Protein AF-A0AAD2GGZ7-F1 (afdb_monomer_lite)

Organism: Escherichia coli (NCBI:txid562)

Foldseek 3Di:
DQLVVQLVLLVVVQVVAPARADSCLLCVQQVDGNVLLVPFDRDHLVVLLPDQKDALSSVCSQQSHHSVVSVVCCVVCVVQWDFAAPDPPRPDTGIIGRNLLVLLQCLPPPPDGDPSSVVVSVVCVVDPVSVVVSPVSNVVVVVVVVVVVPPDDDDPPPPPDD

Structure (mmCIF, N/CA/C/O backbone):
data_AF-A0AAD2GGZ7-F1
#
_entry.id   AF-A0AAD2GGZ7-F1
#
loop_
_atom_site.group_PDB
_atom_site.id
_atom_site.type_symbol
_atom_site.label_atom_id
_atom_site.label_alt_id
_atom_site.label_comp_id
_atom_site.label_asym_id
_atom_site.label_entity_id
_atom_site.label_seq_id
_atom_site.pdbx_PDB_ins_code
_atom_site.Cartn_x
_atom_site.Cartn_y
_atom_site.Cartn_z
_atom_site.occupancy
_atom_site.B_iso_or_equiv
_atom_site.auth_seq_id
_atom_site.auth_comp_id
_atom_site.auth_asym_id
_atom_site.auth_atom_id
_atom_site.pdbx_PDB_model_num
ATOM 1 N N . MET A 1 1 ? -1.780 -17.033 -22.401 1.00 54.44 1 MET A N 1
ATOM 2 C CA . MET A 1 1 ? -0.327 -16.958 -22.678 1.00 54.44 1 MET A CA 1
ATOM 3 C C . MET A 1 1 ? 0.417 -16.036 -21.700 1.00 54.44 1 MET A C 1
ATOM 5 O O . MET A 1 1 ? 1.208 -16.548 -20.927 1.00 54.44 1 MET A O 1
ATOM 9 N N . ALA A 1 2 ? 0.183 -14.711 -21.665 1.00 62.16 2 ALA A N 1
ATOM 10 C CA . ALA A 1 2 ? 0.941 -13.795 -20.782 1.00 62.16 2 ALA A CA 1
ATOM 11 C C . ALA A 1 2 ? 0.714 -14.033 -19.274 1.00 62.16 2 ALA A C 1
ATOM 13 O O . ALA A 1 2 ? 1.673 -14.237 -18.545 1.00 62.16 2 ALA A O 1
ATOM 14 N N . LYS A 1 3 ? -0.550 -14.140 -18.835 1.00 62.25 3 LYS A N 1
ATOM 15 C CA . LYS A 1 3 ? -0.896 -14.360 -17.416 1.00 62.25 3 LYS A CA 1
ATOM 16 C C . LYS A 1 3 ? -0.279 -15.622 -16.801 1.00 62.25 3 LYS A C 1
ATOM 18 O O . LYS A 1 3 ? 0.057 -15.608 -15.626 1.00 62.25 3 LYS A O 1
ATOM 23 N N . GLN A 1 4 ? -0.163 -16.697 -17.583 1.00 66.69 4 GLN A N 1
ATOM 24 C CA . GLN A 1 4 ? 0.392 -17.971 -17.115 1.00 66.69 4 GLN A CA 1
ATOM 25 C C . GLN A 1 4 ? 1.907 -17.869 -16.913 1.00 66.69 4 GLN A C 1
ATOM 27 O O . GLN A 1 4 ? 2.401 -18.234 -15.855 1.00 66.69 4 GLN A O 1
ATOM 32 N N . ARG A 1 5 ? 2.614 -17.249 -17.868 1.00 61.00 5 ARG A N 1
ATOM 33 C CA . ARG A 1 5 ? 4.049 -16.955 -17.744 1.00 61.00 5 ARG A CA 1
ATOM 34 C C . ARG A 1 5 ? 4.351 -15.996 -16.594 1.00 61.00 5 ARG A C 1
ATOM 36 O O . ARG A 1 5 ? 5.311 -16.215 -15.872 1.00 61.00 5 ARG A O 1
ATOM 43 N N . ASP A 1 6 ? 3.532 -14.962 -16.398 1.00 60.34 6 ASP A N 1
ATOM 44 C CA . ASP A 1 6 ? 3.696 -14.031 -15.274 1.00 60.34 6 ASP A CA 1
ATOM 45 C C . ASP A 1 6 ? 3.505 -14.738 -13.924 1.00 60.34 6 ASP A C 1
ATOM 47 O O . ASP A 1 6 ? 4.247 -14.470 -12.982 1.00 60.34 6 ASP A O 1
ATOM 51 N N . PHE A 1 7 ? 2.532 -15.653 -13.832 1.00 64.69 7 PHE A N 1
ATOM 52 C CA . PHE A 1 7 ? 2.303 -16.459 -12.633 1.00 64.69 7 PHE A CA 1
ATOM 53 C C . PHE A 1 7 ? 3.497 -17.372 -12.353 1.00 64.69 7 PHE A C 1
ATOM 55 O O . PHE A 1 7 ? 4.066 -17.295 -11.272 1.00 64.69 7 PHE A O 1
ATOM 62 N N . GLU A 1 8 ? 3.940 -18.143 -13.347 1.00 62.72 8 GLU A N 1
ATOM 63 C CA . GLU A 1 8 ? 5.120 -19.007 -13.241 1.00 62.72 8 GLU A CA 1
ATOM 64 C C . GLU A 1 8 ? 6.380 -18.217 -12.867 1.00 62.72 8 GLU A C 1
ATOM 66 O O . GLU A 1 8 ? 7.146 -18.669 -12.020 1.00 62.72 8 GLU A O 1
ATOM 71 N N . GLN A 1 9 ? 6.578 -17.019 -13.429 1.00 62.34 9 GLN A N 1
ATOM 72 C CA . GLN A 1 9 ? 7.703 -16.140 -13.097 1.00 62.34 9 GLN A CA 1
ATOM 73 C C . GLN A 1 9 ? 7.623 -15.587 -11.677 1.00 62.34 9 GLN A C 1
ATOM 75 O O . GLN A 1 9 ? 8.635 -15.519 -10.993 1.00 62.34 9 GLN A O 1
ATOM 80 N N . ILE A 1 10 ? 6.445 -15.189 -11.198 1.00 61.00 10 ILE A N 1
ATOM 81 C CA . ILE A 1 10 ? 6.295 -14.730 -9.811 1.00 61.00 10 ILE A CA 1
ATOM 82 C C . ILE A 1 10 ? 6.526 -15.885 -8.849 1.00 61.00 10 ILE A C 1
ATOM 84 O O . ILE A 1 10 ? 7.251 -15.710 -7.875 1.00 61.00 10 ILE A O 1
ATOM 88 N N . THR A 1 11 ? 5.976 -17.063 -9.141 1.00 61.00 11 THR A N 1
ATOM 89 C CA . THR A 1 11 ? 6.199 -18.267 -8.339 1.00 61.00 11 THR A CA 1
ATOM 90 C C . THR A 1 11 ? 7.674 -18.670 -8.339 1.00 61.00 11 THR A C 1
ATOM 92 O O . THR A 1 11 ? 8.222 -18.972 -7.288 1.00 61.00 11 THR A O 1
ATOM 95 N N . THR A 1 12 ? 8.372 -18.581 -9.474 1.00 59.12 12 THR A N 1
ATOM 96 C CA . THR A 1 12 ? 9.818 -18.856 -9.520 1.00 59.12 12 THR A CA 1
ATOM 97 C C . THR A 1 12 ? 10.657 -17.779 -8.835 1.00 59.12 12 THR A C 1
ATOM 99 O O . THR A 1 12 ? 11.570 -18.115 -8.086 1.00 59.12 12 THR A O 1
ATOM 102 N N . HIS A 1 13 ? 10.330 -16.494 -8.998 1.00 59.59 13 HIS A N 1
ATOM 103 C CA . HIS A 1 13 ? 11.004 -15.404 -8.287 1.00 59.59 13 HIS A CA 1
ATOM 104 C C . HIS A 1 13 ? 10.731 -15.417 -6.774 1.00 59.59 13 HIS A C 1
ATOM 106 O O . HIS A 1 13 ? 11.542 -14.879 -6.023 1.00 59.59 13 HIS A O 1
ATOM 112 N N . GLN A 1 14 ? 9.648 -16.048 -6.300 1.00 61.00 14 GLN A N 1
ATOM 113 C CA . GLN A 1 14 ? 9.435 -16.290 -4.867 1.00 61.00 14 GLN A CA 1
ATOM 114 C C . GLN A 1 14 ? 10.513 -17.205 -4.274 1.00 61.00 14 GLN A C 1
ATOM 116 O O . GLN A 1 14 ? 10.878 -17.008 -3.121 1.00 61.00 14 GLN A O 1
ATOM 121 N N . HIS A 1 15 ? 11.058 -18.160 -5.035 1.00 62.81 15 HIS A N 1
ATOM 122 C CA . HIS A 1 15 ? 12.050 -19.112 -4.518 1.00 62.81 15 HIS A CA 1
ATOM 123 C C . HIS A 1 15 ? 13.421 -18.484 -4.223 1.00 62.81 15 HIS A C 1
ATOM 125 O O . HIS A 1 15 ? 14.208 -19.068 -3.485 1.00 62.81 15 HIS A O 1
ATOM 131 N N . CYS A 1 16 ? 13.708 -17.296 -4.764 1.00 76.00 16 CYS A N 1
ATOM 132 C CA . CYS A 1 16 ? 14.949 -16.560 -4.500 1.00 76.00 16 CYS A CA 1
ATOM 133 C C . CYS A 1 16 ? 14.794 -15.473 -3.425 1.00 76.00 16 CYS A C 1
ATOM 135 O O . CYS A 1 16 ? 15.750 -14.746 -3.164 1.00 76.00 16 CYS A O 1
ATOM 137 N N . ARG A 1 17 ? 13.598 -15.324 -2.845 1.00 85.44 17 ARG A N 1
ATOM 138 C CA . ARG A 1 17 ? 13.284 -14.301 -1.846 1.00 85.44 17 ARG A CA 1
ATOM 139 C C . ARG A 1 17 ? 13.311 -14.890 -0.445 1.00 85.44 17 ARG A C 1
ATOM 141 O O . ARG A 1 17 ? 12.730 -15.947 -0.213 1.00 85.44 17 ARG A O 1
ATOM 148 N N . LEU A 1 18 ? 13.915 -14.169 0.495 1.00 87.12 18 LEU A N 1
ATOM 149 C CA . LEU A 1 18 ? 13.833 -14.498 1.916 1.00 87.12 18 LEU A CA 1
ATOM 150 C C . LEU A 1 18 ? 12.402 -14.306 2.436 1.00 87.12 18 LEU A C 1
ATOM 152 O O . LEU A 1 18 ? 11.934 -15.082 3.266 1.00 87.12 18 LEU A O 1
ATOM 156 N N . TYR A 1 19 ? 11.689 -13.306 1.906 1.00 88.06 19 TYR A N 1
ATOM 157 C CA . TYR A 1 19 ? 10.299 -13.018 2.239 1.00 88.06 19 TYR A CA 1
ATOM 158 C C . TYR A 1 19 ? 9.434 -13.141 0.977 1.00 88.06 19 TYR A C 1
ATOM 160 O O . TYR A 1 19 ? 9.256 -12.164 0.232 1.00 88.06 19 TYR A O 1
ATOM 168 N N . PRO A 1 20 ? 8.905 -14.347 0.693 1.00 87.81 20 PRO A N 1
ATOM 169 C CA . PRO A 1 20 ? 8.112 -14.579 -0.504 1.00 87.81 20 PRO A CA 1
ATOM 170 C C . PRO A 1 20 ? 6.831 -13.738 -0.477 1.00 87.81 20 PRO A C 1
ATOM 172 O O . PRO A 1 20 ? 6.139 -13.630 0.536 1.00 87.81 20 PRO A O 1
ATOM 175 N N . LEU A 1 21 ? 6.506 -13.136 -1.621 1.00 89.31 21 LEU A N 1
ATOM 176 C CA . LEU A 1 21 ? 5.261 -12.389 -1.791 1.00 89.31 21 LEU A CA 1
ATOM 177 C C . LEU A 1 21 ? 4.076 -13.338 -1.917 1.00 89.31 21 LEU A C 1
ATOM 179 O O . LEU A 1 21 ? 4.187 -14.396 -2.526 1.00 89.31 21 LEU A O 1
ATOM 183 N N . ASP A 1 22 ? 2.903 -12.909 -1.470 1.00 89.19 22 ASP A N 1
ATOM 184 C CA . ASP A 1 22 ? 1.652 -13.590 -1.775 1.00 89.19 22 ASP A CA 1
ATOM 185 C C . ASP A 1 22 ? 1.328 -13.415 -3.272 1.00 89.19 22 ASP A C 1
ATOM 187 O O . ASP A 1 22 ? 1.033 -12.310 -3.754 1.00 89.19 22 ASP A O 1
ATOM 191 N N . GLY A 1 23 ? 1.408 -14.517 -4.021 1.00 85.69 23 GLY A N 1
ATOM 192 C CA . GLY A 1 23 ? 1.172 -14.534 -5.464 1.00 85.69 23 GLY A CA 1
ATOM 193 C C . GLY A 1 23 ? -0.274 -14.197 -5.837 1.00 85.69 23 GLY A C 1
ATOM 194 O O . GLY A 1 23 ? -0.502 -13.507 -6.834 1.00 85.69 23 GLY A O 1
ATOM 195 N N . TYR A 1 24 ? -1.252 -14.598 -5.015 1.00 89.00 24 TYR A N 1
ATOM 196 C CA . TYR A 1 24 ? -2.659 -14.266 -5.238 1.00 89.00 24 TYR A CA 1
ATOM 197 C C . TYR A 1 24 ? -2.880 -12.760 -5.105 1.00 89.00 24 TYR A C 1
ATOM 199 O O . TYR A 1 24 ? -3.508 -12.140 -5.966 1.00 89.00 24 TYR A O 1
ATOM 207 N N . ILE A 1 25 ? -2.319 -12.143 -4.067 1.00 91.19 25 ILE A N 1
ATOM 208 C CA . ILE A 1 25 ? -2.443 -10.698 -3.863 1.00 91.19 25 ILE A CA 1
ATOM 209 C C . ILE A 1 25 ? -1.765 -9.948 -5.002 1.00 91.19 25 ILE A C 1
ATOM 211 O O . ILE A 1 25 ? -2.389 -9.108 -5.645 1.00 91.19 25 ILE A O 1
ATOM 215 N N . THR A 1 26 ? -0.522 -10.295 -5.312 1.00 90.56 26 THR A N 1
ATOM 216 C CA . THR A 1 26 ? 0.271 -9.614 -6.339 1.00 90.56 26 THR A CA 1
ATOM 217 C C . THR A 1 26 ? -0.400 -9.664 -7.721 1.00 90.56 26 THR A C 1
ATOM 219 O O . THR A 1 26 ? -0.554 -8.633 -8.386 1.00 90.56 26 THR A O 1
ATOM 222 N N . MET A 1 27 ? -0.883 -10.839 -8.134 1.00 88.62 27 MET A N 1
ATOM 223 C CA . MET A 1 27 ? -1.461 -11.041 -9.466 1.00 88.62 27 MET A CA 1
ATOM 224 C C . MET A 1 27 ? -2.946 -10.710 -9.544 1.00 88.62 27 MET A C 1
ATOM 226 O O . MET A 1 27 ? -3.388 -9.988 -10.441 1.00 88.62 27 MET A O 1
ATOM 230 N N . ASN A 1 28 ? -3.748 -11.239 -8.623 1.00 89.44 28 ASN A N 1
ATOM 231 C CA . ASN A 1 28 ? -5.200 -11.190 -8.753 1.00 89.44 28 ASN A CA 1
ATOM 232 C C . ASN A 1 28 ? -5.796 -9.928 -8.144 1.00 89.44 28 ASN A C 1
ATOM 234 O O . ASN A 1 28 ? -6.740 -9.387 -8.728 1.00 89.44 28 ASN A O 1
ATOM 238 N N . VAL A 1 29 ? -5.235 -9.434 -7.041 1.00 94.00 29 VAL A N 1
ATOM 239 C CA . VAL A 1 29 ? -5.714 -8.213 -6.380 1.00 94.00 29 VAL A CA 1
ATOM 240 C C . VAL A 1 29 ? -5.006 -6.989 -6.949 1.00 94.00 29 VAL A C 1
ATOM 242 O O . VAL A 1 29 ? -5.647 -6.074 -7.465 1.00 94.00 29 VAL A O 1
ATOM 245 N N . CYS A 1 30 ? -3.678 -6.995 -6.933 1.00 95.75 30 CYS A N 1
ATOM 246 C CA . CYS A 1 30 ? -2.876 -5.854 -7.338 1.00 95.75 30 CYS A CA 1
ATOM 247 C C . CYS A 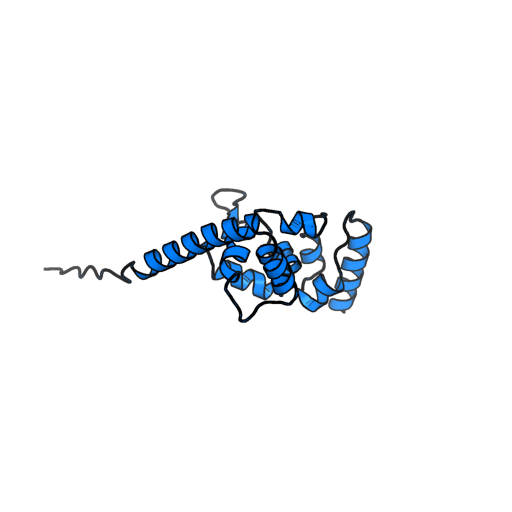1 30 ? -2.724 -5.720 -8.860 1.00 95.75 30 CYS A C 1
ATOM 249 O O . CYS A 1 30 ? -2.395 -4.632 -9.337 1.00 95.75 30 CYS A O 1
ATOM 251 N N . LYS A 1 31 ? -3.028 -6.773 -9.633 1.00 95.56 31 LYS A N 1
ATOM 252 C CA . LYS A 1 31 ? -2.922 -6.794 -11.105 1.00 95.56 31 LYS A CA 1
ATOM 253 C C . LYS A 1 31 ? -1.526 -6.393 -11.602 1.00 95.56 31 LYS A C 1
ATOM 255 O O . LYS A 1 31 ? -1.411 -5.658 -12.583 1.00 95.56 31 LYS A O 1
ATOM 260 N N . MET A 1 32 ? -0.484 -6.825 -10.896 1.00 93.88 32 MET A N 1
ATOM 261 C CA . MET A 1 32 ? 0.903 -6.583 -11.290 1.00 93.88 32 MET A CA 1
ATOM 262 C C . MET A 1 32 ? 1.387 -7.635 -12.285 1.00 93.88 32 MET A C 1
ATOM 264 O O . MET A 1 32 ? 0.918 -8.763 -12.275 1.00 93.88 32 MET A O 1
ATOM 268 N N . SER A 1 33 ? 2.343 -7.256 -13.126 1.00 91.12 33 SER A N 1
ATOM 269 C CA . SER A 1 33 ? 3.199 -8.188 -13.875 1.00 91.12 33 SER A CA 1
ATOM 270 C C . SER A 1 33 ? 4.319 -8.737 -12.986 1.00 91.12 33 SER A C 1
ATOM 272 O O . SER A 1 33 ? 4.627 -8.155 -11.940 1.00 91.12 33 SER A O 1
ATOM 274 N N . SER A 1 34 ? 4.992 -9.799 -13.434 1.00 86.38 34 SER A N 1
ATOM 275 C CA . SER A 1 34 ? 6.161 -10.364 -12.746 1.00 86.38 34 SER A CA 1
ATOM 276 C C . SER A 1 34 ? 7.268 -9.331 -12.523 1.00 86.38 34 SER A C 1
ATOM 278 O O . SER A 1 34 ? 7.802 -9.208 -11.423 1.00 86.38 34 SER A O 1
ATOM 280 N N . THR A 1 35 ? 7.547 -8.500 -13.528 1.00 88.50 35 THR A N 1
ATOM 281 C CA . THR A 1 35 ? 8.551 -7.433 -13.435 1.00 88.50 35 THR A CA 1
ATOM 282 C C . THR A 1 35 ? 8.186 -6.377 -12.392 1.00 88.50 35 THR A C 1
ATOM 284 O O . THR A 1 35 ? 9.065 -5.846 -11.721 1.00 88.50 35 THR A O 1
ATOM 287 N N . GLN A 1 36 ? 6.898 -6.054 -12.241 1.00 92.75 36 GLN A N 1
ATOM 288 C CA . GLN A 1 36 ? 6.437 -5.123 -11.206 1.00 92.75 36 GLN A CA 1
ATOM 289 C C . GLN A 1 36 ? 6.534 -5.757 -9.818 1.00 92.75 36 GLN A C 1
ATOM 291 O O . GLN A 1 36 ? 7.067 -5.135 -8.904 1.00 92.75 36 GLN A O 1
ATOM 296 N N . ALA A 1 37 ? 6.103 -7.010 -9.674 1.00 91.19 37 ALA A N 1
ATOM 297 C CA . ALA A 1 37 ? 6.246 -7.765 -8.432 1.00 91.19 37 ALA A CA 1
ATOM 298 C C . ALA A 1 37 ? 7.710 -7.834 -7.962 1.00 91.19 37 ALA A C 1
ATOM 300 O O . ALA A 1 37 ? 8.002 -7.621 -6.786 1.00 91.19 37 ALA A O 1
ATOM 301 N N . GLY A 1 38 ? 8.642 -8.043 -8.898 1.00 89.50 38 GLY A N 1
ATOM 302 C CA . GLY A 1 38 ? 10.081 -8.092 -8.634 1.00 89.50 38 GLY A CA 1
ATOM 303 C C . GLY A 1 38 ? 10.689 -6.785 -8.109 1.00 89.50 38 GLY A C 1
ATOM 304 O O . GLY A 1 38 ? 11.811 -6.801 -7.617 1.00 89.50 38 GLY A O 1
ATOM 305 N N . ARG A 1 39 ? 9.969 -5.656 -8.173 1.00 91.75 39 ARG A N 1
ATOM 306 C CA . ARG A 1 39 ? 10.418 -4.365 -7.615 1.00 91.75 39 ARG A CA 1
ATOM 307 C C . ARG A 1 39 ? 10.047 -4.163 -6.149 1.00 91.75 39 ARG A C 1
ATOM 309 O O . ARG A 1 39 ? 10.507 -3.197 -5.549 1.00 91.75 39 ARG A O 1
ATOM 316 N N . ILE A 1 40 ? 9.199 -5.021 -5.584 1.00 93.44 40 ILE A N 1
ATOM 317 C CA . ILE A 1 40 ? 8.860 -4.973 -4.159 1.00 93.44 40 ILE A CA 1
ATOM 318 C C . ILE A 1 40 ? 10.069 -5.479 -3.376 1.00 93.44 40 ILE A C 1
ATOM 320 O O . ILE A 1 40 ? 10.501 -6.611 -3.611 1.00 93.44 40 ILE A O 1
ATOM 324 N N . ARG A 1 41 ? 10.588 -4.670 -2.441 1.00 93.88 41 ARG A N 1
ATOM 325 C CA . ARG A 1 41 ? 11.727 -5.041 -1.585 1.00 93.88 41 ARG A CA 1
ATOM 326 C C . ARG A 1 41 ? 11.523 -6.390 -0.902 1.00 93.88 41 ARG A C 1
ATOM 328 O O . ARG A 1 41 ? 10.405 -6.732 -0.517 1.00 93.88 41 ARG A O 1
ATOM 335 N N . ASP A 1 42 ? 12.609 -7.142 -0.752 1.00 93.06 42 ASP A N 1
ATOM 336 C CA . ASP A 1 42 ? 12.606 -8.455 -0.108 1.00 93.06 42 ASP A CA 1
ATOM 337 C C . ASP A 1 42 ? 12.638 -8.345 1.420 1.00 93.06 42 ASP A C 1
ATOM 339 O O . ASP A 1 42 ? 13.677 -8.480 2.058 1.00 93.06 42 ASP A O 1
ATOM 343 N N . MET A 1 43 ? 11.483 -8.013 1.995 1.00 94.19 43 MET A N 1
ATOM 344 C CA . MET A 1 43 ? 11.264 -7.857 3.434 1.00 94.19 43 MET A CA 1
ATOM 345 C C . MET A 1 43 ? 9.871 -8.347 3.825 1.00 94.19 43 MET A C 1
ATOM 347 O O . MET A 1 43 ? 8.998 -8.516 2.965 1.00 94.19 43 MET A O 1
ATOM 351 N N . SER A 1 44 ? 9.653 -8.569 5.122 1.00 92.38 44 SER A N 1
ATOM 352 C CA . SER A 1 44 ? 8.350 -9.001 5.619 1.00 92.38 44 SER A CA 1
ATOM 353 C C . SER A 1 44 ? 7.273 -7.939 5.355 1.00 92.38 44 SER A C 1
ATOM 355 O O . SER A 1 44 ? 7.558 -6.744 5.240 1.00 92.38 44 SER A O 1
ATOM 357 N N . LEU A 1 45 ? 6.003 -8.358 5.278 1.00 90.44 45 LEU A N 1
ATOM 358 C CA . LEU A 1 45 ? 4.888 -7.416 5.103 1.00 90.44 45 LEU A CA 1
ATOM 359 C C . LEU A 1 45 ? 4.817 -6.401 6.255 1.00 90.44 45 LEU A C 1
ATOM 361 O O . LEU A 1 45 ? 4.527 -5.232 6.009 1.00 90.44 45 LEU A O 1
ATOM 365 N N . SER A 1 46 ? 5.117 -6.843 7.479 1.00 90.19 46 SER A N 1
ATOM 366 C CA . SER A 1 46 ? 5.175 -5.980 8.660 1.00 90.19 46 SER A CA 1
ATOM 367 C C . SER A 1 46 ? 6.251 -4.906 8.499 1.00 90.19 46 SER A C 1
ATOM 369 O O . SER A 1 46 ? 5.964 -3.722 8.654 1.00 90.19 46 SER A O 1
ATOM 371 N N . ASP A 1 47 ? 7.468 -5.286 8.102 1.00 92.94 47 ASP A N 1
ATOM 372 C CA . ASP A 1 47 ? 8.565 -4.327 7.918 1.00 92.94 47 ASP A CA 1
ATOM 373 C C . ASP A 1 47 ? 8.270 -3.338 6.794 1.00 92.94 47 ASP A C 1
ATOM 375 O O . ASP A 1 47 ? 8.572 -2.148 6.911 1.00 92.94 47 ASP A O 1
ATOM 379 N N . LEU A 1 48 ? 7.632 -3.820 5.723 1.00 92.25 48 LEU A N 1
ATOM 380 C CA . LEU A 1 48 ? 7.219 -2.997 4.597 1.00 92.25 48 LEU A CA 1
ATOM 381 C C . LEU A 1 48 ? 6.157 -1.962 5.010 1.00 92.25 48 LEU A C 1
ATOM 383 O O . LEU A 1 48 ? 6.200 -0.822 4.550 1.00 92.25 48 LEU A O 1
ATOM 387 N N . GLN A 1 49 ? 5.233 -2.329 5.905 1.00 91.25 49 GLN A N 1
ATOM 388 C CA . GLN A 1 49 ? 4.221 -1.422 6.461 1.00 91.25 49 GLN A CA 1
ATOM 389 C C . GLN A 1 49 ? 4.809 -0.326 7.360 1.00 91.25 49 GLN A C 1
ATOM 391 O O . GLN A 1 49 ? 4.189 0.730 7.494 1.00 91.25 49 GLN A O 1
ATOM 396 N N . GLN A 1 50 ? 5.987 -0.550 7.949 1.00 90.94 50 GLN A N 1
ATOM 397 C CA . GLN A 1 50 ? 6.673 0.442 8.783 1.00 90.94 50 GLN A CA 1
ATOM 398 C C . GLN A 1 50 ? 7.539 1.426 7.985 1.00 90.94 50 GLN A C 1
ATOM 400 O O . GLN A 1 50 ? 7.986 2.434 8.530 1.00 90.94 50 GLN A O 1
ATOM 405 N N . GLN A 1 51 ? 7.772 1.175 6.694 1.00 93.62 51 GLN A N 1
ATOM 406 C CA . GLN A 1 51 ? 8.587 2.062 5.863 1.00 93.62 51 GLN A CA 1
ATOM 407 C C . GLN A 1 51 ? 7.937 3.443 5.717 1.00 93.62 51 GLN A C 1
ATOM 409 O O . GLN A 1 51 ? 6.727 3.562 5.523 1.00 93.62 51 GLN A O 1
ATOM 414 N N . GLU A 1 52 ? 8.743 4.509 5.770 1.00 91.81 52 GLU A N 1
ATOM 415 C CA . GLU A 1 52 ? 8.233 5.865 5.523 1.00 91.81 52 GLU A CA 1
ATOM 416 C C . GLU A 1 52 ? 7.865 6.069 4.051 1.00 91.81 52 GLU A C 1
ATOM 418 O O . GLU A 1 52 ? 6.797 6.593 3.713 1.00 91.81 52 GLU A O 1
ATOM 423 N N . PHE A 1 53 ? 8.749 5.603 3.170 1.00 94.06 53 PHE A N 1
ATOM 424 C CA . PHE A 1 53 ? 8.621 5.744 1.730 1.00 94.06 53 PHE A CA 1
ATOM 425 C C . PHE A 1 53 ? 8.509 4.380 1.072 1.00 94.06 53 PHE A C 1
ATOM 427 O O . PHE A 1 53 ? 9.349 3.496 1.268 1.00 94.06 53 PHE A O 1
ATOM 434 N N . VAL A 1 54 ? 7.461 4.231 0.270 1.00 95.38 54 VAL A N 1
ATOM 435 C CA . VAL A 1 54 ? 7.180 3.000 -0.468 1.00 95.38 54 VAL A CA 1
ATOM 436 C C . VAL A 1 54 ? 6.981 3.288 -1.947 1.00 95.38 54 VAL A C 1
ATOM 438 O O . VAL A 1 54 ? 6.441 4.331 -2.327 1.00 95.38 54 VAL A O 1
ATOM 441 N N . SER A 1 55 ? 7.439 2.371 -2.796 1.00 95.19 55 SER A N 1
ATOM 442 C CA . SER A 1 55 ? 7.214 2.448 -4.241 1.00 95.19 55 SER A CA 1
ATOM 443 C C . SER A 1 55 ? 5.722 2.254 -4.583 1.00 95.19 55 SER A C 1
ATOM 445 O O . SER A 1 55 ? 4.948 1.781 -3.745 1.00 95.19 55 SER A O 1
ATOM 447 N N . PRO A 1 56 ? 5.268 2.595 -5.805 1.00 95.19 56 PRO A N 1
ATOM 448 C CA . PRO A 1 56 ? 3.891 2.332 -6.223 1.00 95.19 56 PRO A CA 1
ATOM 449 C C . PRO A 1 56 ? 3.539 0.840 -6.152 1.00 95.19 56 PRO A C 1
ATOM 451 O O . PRO A 1 56 ? 2.405 0.480 -5.832 1.00 95.19 56 PRO A O 1
ATOM 454 N N . GLU A 1 57 ? 4.511 -0.021 -6.459 1.00 95.88 57 GLU A N 1
ATOM 455 C CA . GLU A 1 57 ? 4.388 -1.467 -6.370 1.00 95.88 57 GLU A CA 1
ATOM 456 C C . GLU A 1 57 ? 4.185 -1.915 -4.913 1.00 95.88 57 GLU A C 1
ATOM 458 O O . GLU A 1 57 ? 3.204 -2.583 -4.592 1.00 95.88 57 GLU A O 1
ATOM 463 N N . GLU A 1 58 ? 5.046 -1.463 -4.004 1.00 96.44 58 GLU A N 1
ATOM 464 C CA . GLU A 1 58 ? 4.942 -1.766 -2.571 1.00 96.44 58 GLU A CA 1
ATOM 465 C C . GLU A 1 58 ? 3.627 -1.260 -1.980 1.00 96.44 58 GLU A C 1
ATOM 467 O O . GLU A 1 58 ? 2.917 -1.993 -1.295 1.00 96.44 58 GLU A O 1
ATOM 472 N N . PHE A 1 59 ? 3.246 -0.028 -2.306 1.00 96.50 59 PHE A N 1
ATOM 473 C CA . PHE A 1 59 ? 2.011 0.572 -1.827 1.00 96.50 59 PHE A CA 1
ATOM 474 C C . PHE A 1 59 ? 0.770 -0.209 -2.252 1.00 96.50 59 PHE A C 1
ATOM 476 O O . PHE A 1 59 ? -0.119 -0.455 -1.436 1.00 96.50 59 PHE A O 1
ATOM 483 N N . ALA A 1 60 ? 0.695 -0.616 -3.520 1.00 96.81 60 ALA A N 1
ATOM 484 C CA . ALA A 1 60 ? -0.408 -1.432 -4.013 1.00 96.81 60 ALA A CA 1
ATOM 485 C C . ALA A 1 60 ? -0.491 -2.771 -3.265 1.00 96.81 60 ALA A C 1
ATOM 487 O O . ALA A 1 60 ? -1.586 -3.179 -2.879 1.00 96.81 60 ALA A O 1
ATOM 488 N N . TYR A 1 61 ? 0.652 -3.412 -3.003 1.00 96.38 61 TYR A N 1
ATOM 489 C CA . TYR A 1 61 ? 0.717 -4.677 -2.271 1.00 96.38 61 TYR A CA 1
ATOM 490 C C . TYR A 1 61 ? 0.283 -4.539 -0.802 1.00 96.38 61 TYR A C 1
ATOM 492 O O . TYR A 1 61 ? -0.541 -5.320 -0.317 1.00 96.38 61 TYR A O 1
ATOM 500 N N . ILE A 1 62 ? 0.767 -3.505 -0.108 1.00 95.94 62 ILE A N 1
ATOM 501 C CA . ILE A 1 62 ? 0.402 -3.202 1.284 1.00 95.94 62 ILE A CA 1
ATOM 502 C C . ILE A 1 62 ? -1.098 -2.911 1.399 1.00 95.94 6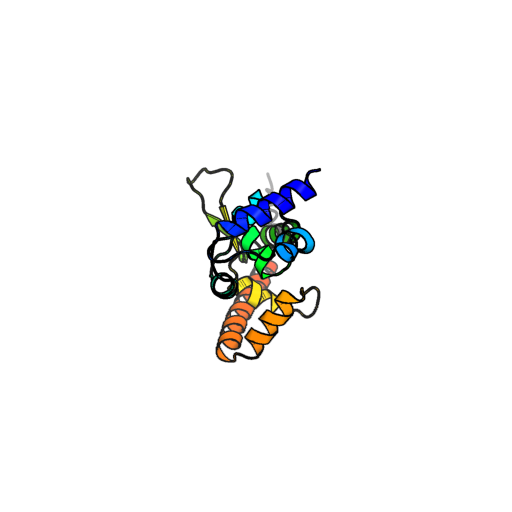2 ILE A C 1
ATOM 504 O O . ILE A 1 62 ? -1.795 -3.497 2.226 1.00 95.94 62 ILE A O 1
ATOM 508 N N . THR A 1 63 ? -1.608 -2.022 0.546 1.00 95.25 63 THR A N 1
ATOM 509 C CA . THR A 1 63 ? -3.005 -1.566 0.597 1.00 95.25 63 THR A CA 1
ATOM 510 C C . THR A 1 63 ? -3.984 -2.559 -0.021 1.00 95.25 63 THR A C 1
ATOM 512 O O . THR A 1 63 ? -5.191 -2.405 0.135 1.00 95.25 63 THR A O 1
ATOM 515 N N . GLY A 1 64 ? -3.516 -3.579 -0.744 1.00 95.38 64 GLY A N 1
ATOM 516 C CA . GLY A 1 64 ? -4.391 -4.475 -1.503 1.00 95.38 64 GLY A CA 1
ATOM 517 C C . GLY A 1 64 ? -5.167 -3.752 -2.609 1.00 95.38 64 GLY A C 1
ATOM 518 O O . GLY A 1 64 ? -6.273 -4.159 -2.961 1.00 95.38 64 GLY A O 1
ATOM 519 N N . ARG A 1 65 ? -4.624 -2.651 -3.138 1.00 95.31 65 ARG A N 1
ATOM 520 C CA . ARG A 1 65 ? -5.184 -1.945 -4.295 1.00 95.31 65 ARG A CA 1
ATOM 521 C C . ARG A 1 65 ? -4.543 -2.445 -5.581 1.00 95.31 65 ARG A C 1
ATOM 523 O O . ARG A 1 65 ? -3.425 -2.954 -5.588 1.00 95.31 65 ARG A O 1
ATOM 530 N N . THR A 1 66 ? -5.228 -2.228 -6.703 1.00 96.75 66 THR A N 1
ATOM 531 C CA . THR A 1 66 ? -4.601 -2.423 -8.015 1.00 96.75 66 THR A CA 1
AT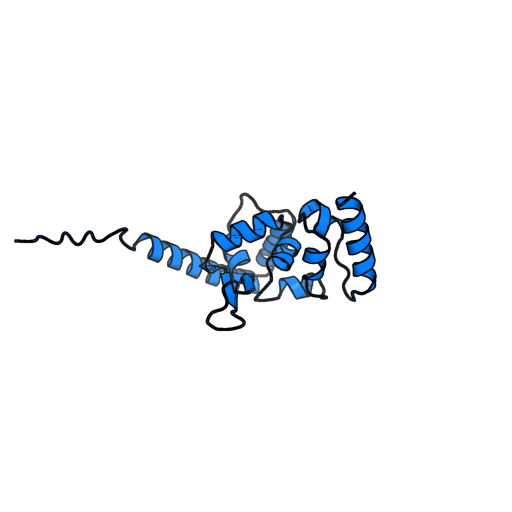OM 532 C C . THR A 1 66 ? -3.440 -1.445 -8.201 1.00 96.75 66 THR A C 1
ATOM 534 O O . THR A 1 66 ? -3.513 -0.293 -7.768 1.00 96.75 66 THR A O 1
ATOM 537 N N . TYR A 1 67 ? -2.400 -1.860 -8.922 1.00 96.25 67 TYR A N 1
ATOM 538 C CA . TYR A 1 67 ? -1.269 -1.003 -9.280 1.00 96.25 67 TYR A CA 1
ATOM 539 C C . TYR A 1 67 ? -1.719 0.278 -10.002 1.00 96.25 67 TYR A C 1
ATOM 541 O O . TYR A 1 67 ? -1.228 1.375 -9.735 1.00 96.25 67 TYR A O 1
ATOM 549 N N . LYS A 1 68 ? -2.733 0.168 -10.872 1.00 95.88 68 LYS A N 1
ATOM 550 C CA . LYS A 1 68 ? -3.348 1.324 -11.540 1.00 95.88 68 LYS A CA 1
ATOM 551 C C . LYS A 1 68 ? -3.992 2.287 -10.537 1.00 95.88 68 LYS A C 1
ATOM 553 O O . LYS A 1 68 ? -3.809 3.495 -10.655 1.00 95.88 68 LYS A O 1
ATOM 558 N N . ALA A 1 69 ? -4.730 1.774 -9.551 1.00 94.25 69 ALA A N 1
ATOM 559 C CA . ALA A 1 69 ? -5.338 2.605 -8.516 1.00 94.25 69 ALA A CA 1
ATOM 560 C C . ALA A 1 69 ? -4.282 3.281 -7.630 1.00 94.25 69 ALA A C 1
ATOM 562 O O . ALA A 1 69 ? -4.428 4.464 -7.334 1.00 94.25 69 ALA A O 1
ATOM 563 N N . ALA A 1 70 ? -3.206 2.575 -7.272 1.00 93.75 70 ALA A N 1
ATOM 564 C CA . ALA A 1 70 ? -2.074 3.150 -6.548 1.00 93.75 70 ALA A CA 1
ATOM 565 C C . ALA A 1 70 ? -1.477 4.349 -7.298 1.00 93.75 70 ALA A C 1
ATOM 567 O O . ALA A 1 70 ? -1.398 5.443 -6.742 1.00 93.75 70 ALA A O 1
ATOM 568 N N . LYS A 1 71 ? -1.171 4.195 -8.592 1.00 92.69 71 LYS A N 1
ATOM 569 C CA . LYS A 1 71 ? -0.686 5.309 -9.422 1.00 92.69 71 LYS A CA 1
ATOM 570 C C . LYS A 1 71 ? -1.674 6.473 -9.488 1.00 92.69 71 LYS A C 1
ATOM 572 O O . LYS A 1 71 ? -1.274 7.614 -9.302 1.00 92.69 71 LYS A O 1
ATOM 577 N N . ASN A 1 72 ? -2.965 6.196 -9.666 1.00 93.31 72 ASN A N 1
ATOM 578 C CA . ASN A 1 72 ? -3.985 7.247 -9.678 1.00 93.31 72 ASN A CA 1
ATOM 579 C C . ASN A 1 72 ? -4.052 8.013 -8.347 1.00 93.31 72 ASN A C 1
ATOM 581 O O . ASN A 1 72 ? -4.287 9.219 -8.349 1.00 93.31 72 ASN A O 1
ATOM 585 N N . ILE A 1 73 ? -3.864 7.330 -7.213 1.00 90.44 73 ILE A N 1
ATOM 586 C CA . ILE A 1 73 ? -3.780 7.978 -5.898 1.00 90.44 73 ILE A CA 1
ATOM 587 C C . ILE A 1 73 ? -2.558 8.897 -5.855 1.00 90.44 73 ILE A C 1
ATOM 589 O O . ILE A 1 73 ? -2.698 10.042 -5.434 1.00 90.44 73 ILE A O 1
ATOM 593 N N . MET A 1 74 ? -1.401 8.440 -6.334 1.00 88.81 74 MET A N 1
ATOM 594 C CA . MET A 1 74 ? -0.173 9.242 -6.381 1.00 88.81 74 MET A CA 1
ATOM 595 C C . MET A 1 74 ? -0.324 10.490 -7.244 1.00 88.81 74 MET A C 1
ATOM 597 O O . MET A 1 74 ? 0.006 11.585 -6.804 1.00 88.81 74 MET A O 1
ATOM 601 N N . ASP A 1 75 ? -0.852 10.326 -8.456 1.00 88.12 75 ASP A N 1
ATOM 602 C CA . ASP A 1 75 ? -0.981 11.416 -9.423 1.00 88.12 75 ASP A CA 1
ATOM 603 C C . ASP A 1 75 ? -1.991 12.479 -8.953 1.00 88.12 75 ASP A C 1
ATOM 605 O O . ASP A 1 75 ? -1.847 13.655 -9.273 1.00 88.12 75 ASP A O 1
ATOM 609 N N . ARG A 1 76 ? -3.002 12.089 -8.163 1.00 86.69 76 ARG A N 1
ATOM 610 C CA . ARG A 1 76 ? -4.020 13.008 -7.621 1.00 86.69 76 ARG A CA 1
ATOM 611 C C . ARG A 1 76 ? -3.646 13.641 -6.283 1.00 86.69 76 ARG A C 1
ATOM 613 O O . ARG A 1 76 ? -4.266 14.628 -5.897 1.00 86.69 76 ARG A O 1
ATOM 620 N N . ASN A 1 77 ? -2.694 13.067 -5.552 1.00 84.62 77 ASN A N 1
ATOM 621 C CA . ASN A 1 77 ? -2.330 13.510 -4.208 1.00 84.62 77 ASN A CA 1
ATOM 622 C C . ASN A 1 77 ? -0.842 13.852 -4.154 1.00 84.62 77 ASN A C 1
ATOM 624 O O . ASN A 1 77 ? -0.051 13.123 -3.561 1.00 84.62 77 ASN A O 1
ATOM 628 N N . GLU A 1 78 ? -0.470 14.994 -4.732 1.00 78.56 78 GLU A N 1
ATOM 629 C CA . GLU A 1 78 ? 0.927 15.445 -4.759 1.00 78.56 78 GLU A CA 1
ATOM 630 C C . GLU A 1 78 ? 1.532 15.586 -3.352 1.00 78.56 78 GLU A C 1
ATOM 632 O O . GLU A 1 78 ? 2.706 15.300 -3.157 1.00 78.56 78 GLU A O 1
ATOM 637 N N . SER A 1 79 ? 0.720 15.895 -2.335 1.00 78.75 79 SER A N 1
ATOM 638 C CA . SER A 1 79 ? 1.171 15.954 -0.937 1.00 78.75 79 SER A CA 1
ATOM 639 C C . SER A 1 79 ? 1.646 14.609 -0.369 1.00 78.75 79 SER A C 1
ATOM 641 O O . SER A 1 79 ? 2.362 14.584 0.626 1.00 78.75 79 SER A O 1
ATOM 643 N N . LEU A 1 80 ? 1.203 13.488 -0.947 1.00 83.69 80 LEU A N 1
ATOM 644 C CA . LEU A 1 80 ? 1.631 12.143 -0.550 1.00 83.69 80 LEU A CA 1
ATOM 645 C C . LEU A 1 80 ? 2.863 11.679 -1.332 1.00 83.69 80 LEU A C 1
ATOM 647 O O . LEU A 1 80 ? 3.450 10.658 -0.984 1.00 83.69 80 LEU A O 1
ATOM 651 N N . LEU A 1 81 ? 3.229 12.399 -2.392 1.00 88.06 81 LEU A N 1
ATOM 652 C CA . LEU A 1 81 ? 4.207 11.984 -3.380 1.00 88.06 81 LEU A CA 1
ATOM 653 C C . LEU A 1 81 ? 5.570 12.620 -3.099 1.00 88.06 81 LEU A C 1
ATOM 655 O O . LEU A 1 81 ? 5.693 13.834 -2.969 1.00 88.06 81 LEU A O 1
ATOM 659 N N . ILE A 1 82 ? 6.614 11.799 -3.098 1.00 88.25 82 ILE A N 1
ATOM 660 C CA . ILE A 1 82 ? 8.003 12.248 -3.180 1.00 88.25 82 ILE A CA 1
ATOM 661 C C . ILE A 1 82 ? 8.555 11.839 -4.537 1.00 88.25 82 ILE A C 1
ATOM 663 O O . ILE A 1 82 ? 8.354 10.708 -4.985 1.00 88.25 82 ILE A O 1
ATOM 667 N N . LYS A 1 83 ? 9.242 12.773 -5.191 1.00 87.50 83 LYS A N 1
ATOM 668 C CA . LYS A 1 83 ? 9.949 12.546 -6.450 1.00 87.50 83 LYS A CA 1
ATOM 669 C C . LYS A 1 83 ? 11.445 12.564 -6.158 1.00 87.50 83 LYS A C 1
ATOM 671 O O . LYS A 1 83 ? 11.953 13.563 -5.662 1.00 87.50 83 LYS A O 1
ATOM 676 N N . GLU A 1 84 ? 12.120 11.467 -6.461 1.00 84.62 84 GLU A N 1
ATOM 677 C CA . GLU A 1 84 ? 13.573 11.353 -6.391 1.00 84.62 84 GLU A CA 1
ATOM 678 C C . GLU A 1 84 ? 14.129 11.342 -7.816 1.00 84.62 84 GLU A C 1
ATOM 680 O O . GLU A 1 84 ? 13.710 10.544 -8.663 1.00 84.62 84 GLU A O 1
ATOM 685 N N . TYR A 1 85 ? 15.054 12.254 -8.092 1.00 82.12 85 TYR A N 1
ATOM 686 C CA . TYR A 1 85 ? 15.660 12.425 -9.404 1.00 82.12 85 TYR A CA 1
ATOM 687 C C . TYR A 1 85 ? 17.080 11.861 -9.373 1.00 82.12 85 TYR A C 1
ATOM 689 O O . TYR A 1 85 ? 17.866 12.225 -8.506 1.00 82.12 85 TYR A O 1
ATOM 697 N N . ALA A 1 86 ? 17.409 10.975 -10.317 1.00 76.62 86 ALA A N 1
ATOM 698 C CA . ALA A 1 86 ? 18.767 10.435 -10.438 1.00 76.62 86 ALA A CA 1
ATOM 699 C C . ALA A 1 86 ? 19.778 11.520 -10.856 1.00 76.62 86 ALA A C 1
ATOM 701 O O . ALA A 1 86 ? 20.925 11.512 -10.424 1.00 76.62 86 ALA A O 1
ATOM 702 N N . THR A 1 87 ? 19.326 12.465 -11.678 1.00 81.25 87 THR A N 1
ATOM 703 C CA . THR A 1 87 ? 20.019 13.698 -12.059 1.00 81.25 87 THR A CA 1
ATOM 704 C C . THR A 1 87 ? 18.995 14.835 -12.064 1.00 81.25 87 THR A C 1
ATOM 706 O O . THR A 1 87 ? 17.816 14.552 -12.297 1.00 81.25 87 THR A O 1
ATOM 709 N N . PRO A 1 88 ? 19.388 16.101 -11.829 1.00 79.81 88 PRO A N 1
ATOM 710 C CA . PRO A 1 88 ? 18.448 17.226 -11.776 1.00 79.81 88 PRO A CA 1
ATOM 711 C C . PRO A 1 88 ? 17.502 17.314 -12.987 1.00 79.81 88 PRO A C 1
ATOM 713 O O . PRO A 1 88 ? 16.321 17.604 -12.819 1.00 79.81 88 PRO A O 1
ATOM 716 N N . ASP A 1 89 ? 17.989 16.953 -14.178 1.00 80.12 89 ASP A N 1
ATOM 717 C CA . ASP A 1 89 ? 17.243 17.029 -15.443 1.00 80.12 89 ASP A CA 1
ATOM 718 C C . ASP A 1 89 ? 16.542 15.717 -15.841 1.00 80.12 89 ASP A C 1
ATOM 720 O O . ASP A 1 89 ? 16.058 15.559 -16.967 1.00 80.12 89 ASP A O 1
ATOM 724 N N . ALA A 1 90 ? 16.491 14.728 -14.945 1.00 81.94 90 ALA A N 1
ATOM 725 C CA . ALA A 1 90 ? 15.897 13.438 -15.259 1.00 81.94 90 ALA A CA 1
ATOM 726 C C . ALA A 1 90 ? 14.399 13.574 -15.585 1.00 81.94 90 ALA A C 1
ATOM 728 O O . ALA A 1 90 ? 13.571 13.894 -14.731 1.00 81.94 90 ALA A O 1
ATOM 729 N N . THR A 1 91 ? 14.020 13.209 -16.813 1.00 81.38 91 THR A N 1
ATOM 730 C CA . THR A 1 91 ? 12.631 13.288 -17.307 1.00 81.38 91 THR A CA 1
ATOM 731 C C . THR A 1 91 ? 11.662 12.393 -16.526 1.00 81.38 91 THR A C 1
ATOM 733 O O . THR A 1 91 ? 10.451 12.618 -16.517 1.00 81.38 91 THR A O 1
ATOM 736 N N . ARG A 1 92 ? 12.170 11.329 -15.890 1.00 80.75 92 ARG A N 1
ATOM 737 C CA . ARG A 1 92 ? 11.363 10.342 -15.161 1.00 80.75 92 ARG A CA 1
ATOM 738 C C . ARG A 1 92 ? 11.910 10.131 -13.749 1.00 80.75 92 ARG A C 1
ATOM 740 O O . ARG A 1 92 ? 12.720 9.225 -13.557 1.00 80.75 92 ARG A O 1
ATOM 747 N N . PRO A 1 93 ? 11.460 10.924 -12.760 1.00 85.75 93 PRO A N 1
ATOM 748 C CA . PRO A 1 93 ? 11.827 10.690 -11.372 1.00 85.75 93 PRO A CA 1
ATOM 749 C C . PRO A 1 93 ? 11.264 9.362 -10.873 1.00 85.75 93 PRO A C 1
ATOM 751 O O . PRO A 1 93 ? 10.152 8.959 -11.244 1.00 85.75 93 PRO A O 1
ATOM 754 N N . LYS A 1 94 ? 12.000 8.721 -9.965 1.00 88.00 94 LYS A N 1
ATOM 755 C CA . LYS A 1 94 ? 11.432 7.687 -9.104 1.00 88.00 94 LYS A CA 1
ATOM 756 C C . LYS A 1 94 ? 10.406 8.341 -8.192 1.00 88.00 94 LYS A C 1
ATOM 758 O O . LYS A 1 94 ? 10.557 9.482 -7.762 1.00 88.00 94 LYS A O 1
ATOM 763 N N . ARG A 1 95 ? 9.317 7.628 -7.948 1.00 90.44 95 ARG A N 1
ATOM 764 C CA . ARG A 1 95 ? 8.171 8.152 -7.216 1.00 90.44 95 ARG A CA 1
ATOM 765 C C . ARG A 1 95 ? 7.921 7.277 -6.008 1.00 90.44 95 ARG A C 1
ATOM 767 O O . ARG A 1 95 ? 7.783 6.069 -6.169 1.00 90.44 95 ARG A O 1
ATOM 774 N N . PHE A 1 96 ? 7.798 7.896 -4.846 1.00 93.50 96 PHE A N 1
ATOM 775 C CA . PHE A 1 96 ? 7.504 7.212 -3.596 1.00 93.50 96 PHE A CA 1
ATOM 776 C C . PHE A 1 96 ? 6.291 7.831 -2.923 1.00 93.50 96 PHE A C 1
ATOM 778 O O . PHE A 1 96 ? 6.017 9.021 -3.078 1.00 93.50 96 PHE A O 1
ATOM 785 N N . ILE A 1 97 ? 5.564 7.015 -2.173 1.00 93.31 97 ILE A N 1
ATOM 786 C CA . ILE A 1 97 ? 4.441 7.450 -1.351 1.00 93.31 97 ILE A CA 1
ATOM 787 C C . ILE A 1 97 ? 4.907 7.546 0.092 1.00 93.31 97 ILE A C 1
ATOM 789 O O . ILE A 1 97 ? 5.502 6.601 0.607 1.00 93.31 97 ILE A O 1
ATOM 793 N N . ARG A 1 98 ? 4.576 8.661 0.751 1.00 93.88 98 ARG A N 1
ATOM 794 C CA . ARG A 1 98 ? 4.657 8.791 2.210 1.00 93.88 98 ARG A CA 1
ATOM 795 C C . ARG A 1 98 ? 3.545 7.969 2.854 1.00 93.88 98 ARG A C 1
ATOM 797 O O . ARG A 1 98 ? 2.395 8.417 2.921 1.00 93.88 98 ARG A O 1
ATOM 804 N N . LEU A 1 99 ? 3.870 6.768 3.313 1.00 93.50 99 LEU A N 1
ATOM 805 C CA . LEU A 1 99 ? 2.878 5.772 3.715 1.00 93.50 99 LEU A CA 1
ATOM 806 C C . LEU A 1 99 ? 2.050 6.226 4.933 1.00 93.50 99 LEU A C 1
ATOM 808 O O . LEU A 1 99 ? 0.824 6.141 4.933 1.00 93.50 99 LEU A O 1
ATOM 812 N N . GLN A 1 100 ? 2.694 6.830 5.927 1.00 91.75 100 GLN A N 1
ATOM 813 C CA . GLN A 1 100 ? 2.072 7.371 7.141 1.00 91.75 100 GLN A CA 1
ATOM 814 C C . GLN A 1 100 ? 1.090 8.498 6.814 1.00 91.75 100 GLN A C 1
ATOM 816 O O . GLN A 1 100 ? 0.016 8.586 7.404 1.00 91.75 100 GLN A O 1
ATOM 821 N N . HIS A 1 101 ? 1.421 9.348 5.836 1.00 92.44 101 HIS A N 1
ATOM 822 C CA . HIS A 1 101 ? 0.515 10.413 5.402 1.00 92.44 101 HIS A CA 1
ATOM 823 C C . HIS A 1 101 ? -0.715 9.842 4.699 1.00 92.44 101 HIS A C 1
ATOM 825 O O . HIS A 1 101 ? -1.811 10.380 4.852 1.00 92.44 101 HIS A O 1
ATOM 831 N N . TYR A 1 102 ? -0.551 8.745 3.959 1.00 93.50 102 TYR A N 1
ATOM 832 C CA . TYR A 1 102 ? -1.676 8.039 3.369 1.00 93.50 102 TYR A CA 1
ATOM 833 C C . TYR A 1 102 ? -2.600 7.466 4.448 1.00 93.50 102 TYR A C 1
ATOM 835 O O . TYR A 1 102 ? -3.790 7.783 4.442 1.00 93.50 102 TYR A O 1
ATOM 843 N N . TRP A 1 103 ? -2.060 6.710 5.410 1.00 93.81 103 TRP A N 1
ATOM 844 C CA . TRP A 1 103 ? -2.838 6.154 6.522 1.00 93.81 103 TRP A CA 1
ATOM 845 C C . TRP A 1 103 ? -3.575 7.235 7.302 1.00 93.81 103 TRP A C 1
ATOM 847 O O . TRP A 1 103 ? -4.784 7.136 7.509 1.00 93.81 103 TRP A O 1
ATOM 857 N N . ALA A 1 104 ? -2.877 8.319 7.642 1.00 93.06 104 ALA A N 1
ATOM 858 C CA . ALA A 1 104 ? -3.475 9.481 8.275 1.00 93.06 104 ALA A CA 1
ATOM 859 C C . ALA A 1 104 ? -4.595 10.090 7.421 1.00 93.06 104 ALA A C 1
ATOM 861 O O . ALA A 1 104 ? -5.631 10.465 7.961 1.00 93.06 104 ALA A O 1
ATOM 862 N N . ALA A 1 105 ? -4.445 10.177 6.096 1.00 90.81 105 ALA A N 1
ATOM 863 C CA . ALA A 1 105 ? -5.475 10.727 5.216 1.00 90.81 105 ALA A CA 1
ATOM 864 C C . ALA A 1 105 ? -6.754 9.873 5.186 1.00 90.81 105 ALA A C 1
ATOM 866 O O . ALA A 1 105 ? -7.848 10.429 5.060 1.00 90.81 105 ALA A O 1
ATOM 867 N N . ILE A 1 106 ? -6.631 8.54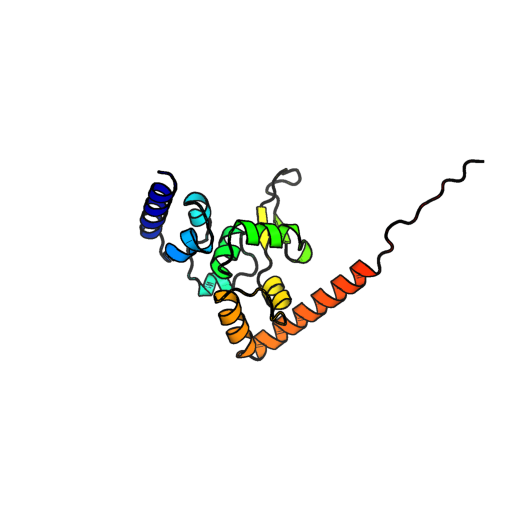9 5.316 1.00 91.81 106 ILE A N 1
ATOM 868 C CA . ILE A 1 106 ? -7.761 7.615 5.224 1.00 91.81 106 ILE A CA 1
ATOM 869 C C . ILE A 1 106 ? -8.294 7.132 6.579 1.00 91.81 106 ILE A C 1
ATOM 871 O O . ILE A 1 106 ? -9.335 6.487 6.608 1.00 91.81 106 ILE A O 1
ATOM 875 N N . ILE A 1 107 ? -7.658 7.481 7.702 1.00 91.69 107 ILE A N 1
ATOM 876 C CA . ILE A 1 107 ? -8.014 6.977 9.043 1.00 91.69 107 ILE A CA 1
ATOM 877 C C . ILE A 1 107 ? -9.476 7.233 9.445 1.00 91.69 107 ILE A C 1
ATOM 879 O O . ILE A 1 107 ? -10.097 6.416 10.129 1.00 91.69 107 ILE A O 1
ATOM 883 N N . ASN A 1 108 ? -10.037 8.358 8.994 1.00 86.62 108 ASN A N 1
ATOM 884 C CA . ASN A 1 108 ? -11.426 8.760 9.235 1.00 86.62 108 ASN A CA 1
ATOM 885 C C . ASN A 1 108 ? -12.349 8.428 8.056 1.00 86.62 108 ASN A C 1
ATOM 887 O O . ASN A 1 108 ? -13.557 8.652 8.135 1.00 86.62 108 ASN A O 1
ATOM 891 N N . ASN A 1 109 ? -11.793 7.915 6.958 1.00 85.62 109 ASN A N 1
ATOM 892 C CA . ASN A 1 109 ? -12.574 7.532 5.801 1.00 85.62 109 ASN A CA 1
ATOM 893 C C . ASN A 1 109 ? -13.303 6.215 6.095 1.00 85.62 109 ASN A C 1
ATOM 895 O O . ASN A 1 109 ? -12.700 5.243 6.539 1.00 85.62 109 ASN A O 1
ATOM 899 N N . LYS A 1 110 ? -14.615 6.193 5.860 1.00 73.25 110 LYS A N 1
ATOM 900 C CA . LYS A 1 110 ? -15.452 4.992 6.007 1.00 73.25 110 LYS A CA 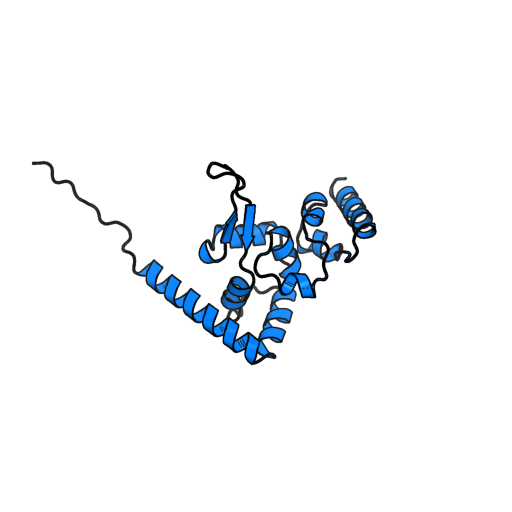1
ATOM 901 C C . LYS A 1 110 ? -15.852 4.389 4.659 1.00 73.25 110 LYS A C 1
ATOM 903 O O . LYS A 1 110 ? -16.374 3.282 4.630 1.00 73.25 110 LYS A O 1
ATOM 908 N N . ALA A 1 111 ? -15.612 5.098 3.556 1.00 72.50 111 ALA A N 1
ATOM 909 C CA . ALA A 1 111 ? -15.999 4.682 2.215 1.00 72.50 111 ALA A CA 1
ATOM 910 C C . ALA A 1 111 ? -14.760 4.348 1.367 1.00 72.50 111 ALA A C 1
ATOM 912 O O . ALA A 1 111 ? -13.773 5.082 1.372 1.00 72.50 111 ALA A O 1
ATOM 913 N N . SER A 1 112 ? -14.834 3.275 0.571 1.00 80.00 112 SER A N 1
ATOM 914 C CA . SER A 1 112 ? -13.798 2.896 -0.411 1.00 80.00 112 SER A CA 1
ATOM 915 C C . SER A 1 112 ? -12.461 2.410 0.181 1.00 80.00 112 SER A C 1
ATOM 917 O O . SER A 1 112 ? -11.398 2.584 -0.426 1.00 80.00 112 SER A O 1
ATOM 919 N N . LEU A 1 113 ? -12.511 1.787 1.360 1.00 91.19 113 LEU A N 1
ATOM 920 C CA . LEU A 1 113 ? -11.370 1.083 1.941 1.00 91.19 113 LEU A CA 1
ATOM 921 C C . LEU A 1 113 ? -11.317 -0.367 1.451 1.00 91.19 113 LEU A C 1
ATOM 923 O O . LEU A 1 113 ? -12.347 -1.020 1.286 1.00 91.19 113 LEU A O 1
ATOM 927 N N . THR A 1 114 ? -10.114 -0.877 1.217 1.00 94.25 114 THR A N 1
ATOM 928 C CA . THR A 1 114 ? -9.910 -2.308 0.968 1.00 94.25 114 THR A CA 1
ATOM 929 C C . THR A 1 114 ? -9.965 -3.094 2.288 1.00 94.25 114 THR A C 1
ATOM 931 O O . THR A 1 114 ? -9.770 -2.516 3.362 1.00 94.25 114 THR A O 1
ATOM 934 N N . PRO A 1 115 ? -10.152 -4.427 2.252 1.00 93.19 115 PRO A N 1
ATOM 935 C CA . PRO A 1 115 ? -10.066 -5.251 3.458 1.00 93.19 115 PRO A CA 1
ATOM 936 C C . PRO A 1 115 ? -8.729 -5.106 4.204 1.00 93.19 115 PRO A C 1
ATOM 938 O O . PRO A 1 115 ? -8.713 -5.036 5.428 1.00 93.19 115 PRO A O 1
ATOM 941 N N . ARG A 1 116 ? -7.606 -4.993 3.478 1.00 93.06 116 ARG A N 1
ATOM 942 C CA . ARG A 1 116 ? -6.275 -4.797 4.080 1.00 93.06 116 ARG A CA 1
ATOM 943 C C . ARG A 1 116 ? -6.144 -3.441 4.767 1.00 93.06 116 ARG A C 1
ATOM 945 O O . ARG A 1 116 ? -5.613 -3.362 5.868 1.00 93.06 116 ARG A O 1
ATOM 952 N N . GLU A 1 117 ? -6.666 -2.387 4.149 1.00 94.69 117 GLU A N 1
ATOM 953 C CA . GLU A 1 117 ? -6.684 -1.056 4.761 1.00 94.69 117 GLU A CA 1
ATOM 954 C C . GLU A 1 117 ? -7.559 -1.028 6.013 1.00 94.69 117 GLU A C 1
ATOM 956 O O . GLU A 1 117 ? -7.185 -0.406 7.001 1.00 94.69 117 GLU A O 1
ATOM 961 N N . HIS A 1 118 ? -8.696 -1.730 5.999 1.00 93.75 118 HIS A N 1
ATOM 962 C CA . HIS A 1 118 ? -9.543 -1.875 7.180 1.00 93.75 118 HIS A CA 1
ATOM 963 C C . HIS A 1 118 ? -8.807 -2.538 8.345 1.00 93.75 118 HIS A C 1
ATOM 965 O O . HIS A 1 118 ? -8.875 -2.022 9.460 1.00 93.75 118 HIS A O 1
ATOM 971 N N . LEU A 1 119 ? -8.098 -3.644 8.094 1.00 92.12 119 LEU A N 1
ATOM 972 C CA . LEU A 1 119 ? -7.303 -4.326 9.119 1.00 92.12 119 LEU A CA 1
ATOM 973 C C . LEU A 1 119 ? -6.267 -3.376 9.725 1.00 92.12 119 LEU A C 1
ATOM 975 O O . LEU A 1 119 ? -6.254 -3.176 10.937 1.00 92.12 119 LEU A O 1
ATOM 979 N N . PHE A 1 120 ? -5.493 -2.698 8.880 1.00 91.06 120 PHE A N 1
ATOM 980 C CA . PHE A 1 120 ? -4.445 -1.798 9.350 1.00 91.06 120 PHE A CA 1
ATOM 981 C C . PHE A 1 120 ? -4.996 -0.565 10.087 1.00 91.06 120 PHE A C 1
ATOM 983 O O . PHE A 1 120 ? -4.473 -0.150 11.117 1.00 91.06 120 PHE A O 1
ATOM 990 N N . ILE A 1 121 ? -6.104 0.019 9.618 1.00 93.19 121 ILE A N 1
ATOM 991 C CA . ILE A 1 121 ? -6.766 1.126 10.326 1.00 93.19 121 ILE A CA 1
ATOM 992 C C . ILE A 1 121 ? -7.277 0.669 11.695 1.00 93.19 121 ILE A C 1
ATOM 994 O O . ILE A 1 121 ? -7.199 1.436 12.657 1.00 93.19 121 ILE A O 1
ATOM 998 N N . ASN A 1 122 ? -7.794 -0.554 11.806 1.00 93.38 122 ASN A N 1
ATOM 999 C CA . ASN A 1 122 ? -8.222 -1.101 13.090 1.00 93.38 122 ASN A CA 1
ATOM 1000 C C . ASN A 1 122 ? -7.030 -1.293 14.038 1.00 93.38 122 ASN A C 1
ATOM 1002 O O . ASN A 1 122 ? -7.127 -0.910 15.202 1.00 93.38 122 ASN A O 1
ATOM 1006 N N . GLU A 1 123 ? -5.892 -1.787 13.547 1.00 92.31 123 GLU A N 1
ATOM 1007 C CA . GLU A 1 123 ? -4.645 -1.876 14.321 1.00 92.31 123 GLU A CA 1
ATOM 1008 C C . GLU A 1 123 ? -4.183 -0.502 14.818 1.00 92.31 123 GLU A C 1
ATOM 1010 O O . GLU A 1 123 ? -3.921 -0.331 16.012 1.00 92.31 123 GLU A O 1
ATOM 1015 N N . ILE A 1 124 ? -4.176 0.508 13.939 1.00 92.75 124 ILE A N 1
ATOM 1016 C CA . ILE A 1 124 ? -3.868 1.892 14.317 1.00 92.75 124 ILE A CA 1
ATOM 1017 C C . ILE A 1 124 ? -4.812 2.370 15.421 1.00 92.75 124 ILE A C 1
ATOM 1019 O O . ILE A 1 124 ? -4.354 2.944 16.402 1.00 92.75 124 ILE A O 1
ATOM 1023 N N . ARG A 1 125 ? -6.125 2.152 15.281 1.00 91.81 125 ARG A N 1
ATOM 1024 C CA . ARG A 1 125 ? -7.129 2.599 16.264 1.00 91.81 125 ARG A CA 1
ATOM 1025 C C . ARG A 1 125 ? -6.974 1.911 17.617 1.00 91.81 125 ARG A C 1
ATOM 1027 O O . ARG A 1 125 ? -7.206 2.548 18.643 1.00 91.81 125 ARG A O 1
ATOM 1034 N N . ASN A 1 126 ? -6.562 0.648 17.622 1.00 94.81 126 ASN A N 1
ATOM 1035 C CA . ASN A 1 126 ? -6.309 -0.108 18.845 1.00 94.81 126 ASN A CA 1
ATOM 1036 C C . ASN A 1 126 ? -5.012 0.346 19.541 1.00 94.81 126 ASN A C 1
ATOM 1038 O O . ASN A 1 126 ? -4.910 0.274 20.767 1.00 94.81 126 ASN A O 1
ATOM 1042 N N . ASN A 1 127 ? -4.045 0.886 18.794 1.00 94.88 127 ASN A N 1
ATOM 1043 C CA . ASN A 1 127 ? -2.821 1.462 19.340 1.00 94.88 127 ASN A CA 1
ATOM 1044 C C . ASN A 1 127 ? -2.976 2.971 19.617 1.00 94.88 127 ASN A C 1
ATOM 1046 O O . ASN A 1 127 ? -2.809 3.814 18.737 1.00 94.88 127 ASN A O 1
ATOM 1050 N N . LYS A 1 128 ? -3.231 3.336 20.882 1.00 94.38 128 LYS A N 1
ATOM 1051 C CA . LYS A 1 128 ? -3.462 4.735 21.302 1.00 94.38 128 LYS A CA 1
ATOM 1052 C C . LYS A 1 128 ? -2.348 5.705 20.887 1.00 94.38 128 LYS A C 1
ATOM 1054 O O . LYS A 1 128 ? -2.649 6.853 20.560 1.00 94.38 128 LYS A O 1
ATOM 1059 N N . THR A 1 129 ? -1.086 5.280 20.931 1.00 94.88 129 THR A N 1
ATOM 1060 C CA . THR A 1 129 ? 0.061 6.135 20.588 1.00 94.88 129 THR A CA 1
ATOM 1061 C C . THR A 1 129 ? 0.085 6.405 19.090 1.00 94.88 129 THR A C 1
ATOM 1063 O O . THR A 1 129 ? 0.039 7.564 18.674 1.00 94.88 129 THR A O 1
ATOM 1066 N N . LEU A 1 130 ? 0.023 5.339 18.289 1.00 91.75 130 LEU A N 1
ATOM 1067 C CA . LEU A 1 130 ? 0.010 5.429 16.831 1.00 91.75 130 LEU A CA 1
ATOM 1068 C C . LEU A 1 130 ? -1.218 6.198 16.323 1.00 91.75 130 LEU A C 1
ATOM 1070 O O . LEU A 1 130 ? -1.108 7.049 15.443 1.00 91.75 130 LEU A O 1
ATOM 1074 N N . TYR A 1 131 ? -2.386 5.978 16.931 1.00 94.38 131 TYR A N 1
ATOM 1075 C CA . TYR A 1 131 ? -3.601 6.723 16.615 1.00 94.38 131 TYR A CA 1
ATOM 1076 C C . TYR A 1 131 ? -3.423 8.234 16.811 1.00 94.38 131 TYR A C 1
ATOM 1078 O O . TYR A 1 131 ? -3.776 9.024 15.933 1.00 94.38 131 TYR A O 1
ATOM 1086 N N . ARG A 1 132 ? -2.842 8.659 17.942 1.00 94.50 132 ARG A N 1
ATOM 1087 C CA . ARG A 1 132 ? -2.583 10.083 18.223 1.00 94.50 132 ARG A CA 1
ATOM 1088 C C . ARG A 1 132 ? -1.634 10.696 17.198 1.00 94.50 132 ARG A C 1
ATOM 1090 O O . ARG A 1 132 ? -1.866 11.822 16.761 1.00 94.50 132 ARG A O 1
ATOM 1097 N N . GLU A 1 133 ? -0.590 9.9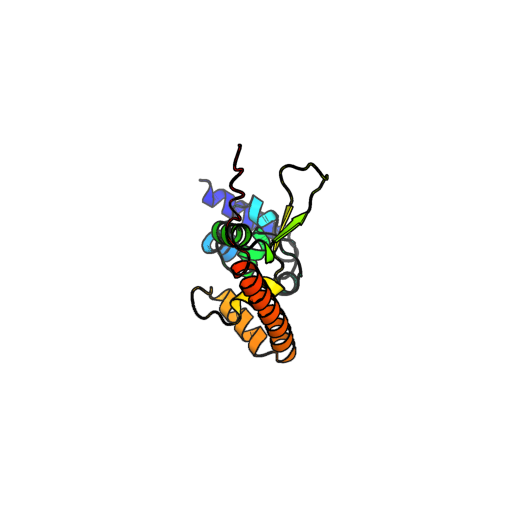75 16.806 1.00 93.56 133 GLU A N 1
ATOM 1098 C CA . GLU A 1 133 ? 0.352 10.422 15.776 1.00 93.56 133 GLU A CA 1
ATOM 1099 C C . GLU A 1 133 ? -0.326 10.583 14.415 1.00 93.56 133 GLU A C 1
ATOM 1101 O O . GLU A 1 133 ? -0.238 11.652 13.804 1.00 93.56 133 GLU A O 1
ATOM 1106 N N . MET A 1 134 ? -1.086 9.575 13.976 1.00 94.19 134 MET A N 1
ATOM 1107 C CA . MET A 1 134 ? -1.827 9.641 12.716 1.00 94.19 134 MET A CA 1
ATOM 1108 C C . MET A 1 134 ? -2.844 10.785 12.708 1.00 94.19 134 MET A C 1
ATOM 1110 O O . MET A 1 134 ? -2.987 11.476 11.700 1.00 94.19 134 MET A O 1
ATOM 1114 N N . MET A 1 135 ? -3.512 11.052 13.833 1.00 94.25 135 MET A N 1
ATOM 1115 C CA . MET A 1 135 ? -4.451 12.170 13.945 1.00 94.25 135 MET A CA 1
ATOM 1116 C C . MET A 1 135 ? -3.760 13.536 13.869 1.00 94.25 135 MET A C 1
ATOM 1118 O O . MET A 1 135 ? -4.285 14.437 13.214 1.00 94.25 135 MET A O 1
ATOM 1122 N N . LYS A 1 136 ? -2.561 13.697 14.449 1.00 94.12 136 LYS A N 1
ATOM 1123 C CA . LYS A 1 136 ? -1.758 14.925 14.283 1.00 94.12 136 LYS A CA 1
ATOM 1124 C C . LYS A 1 136 ? -1.408 15.168 12.813 1.00 94.12 136 LYS A C 1
ATOM 1126 O O . LYS A 1 136 ? -1.528 16.293 12.333 1.00 94.12 136 LYS A O 1
ATOM 1131 N N . ILE A 1 137 ? -1.008 14.122 12.088 1.00 92.12 137 ILE A N 1
ATOM 1132 C CA . ILE A 1 137 ? -0.723 14.215 10.648 1.00 92.12 137 ILE A CA 1
ATOM 1133 C C . ILE A 1 137 ? -2.008 14.534 9.868 1.00 92.12 137 ILE A C 1
ATOM 1135 O O . ILE A 1 137 ? -1.996 15.407 9.001 1.00 92.12 137 ILE A O 1
ATOM 1139 N N . ASN A 1 138 ? -3.133 13.890 10.199 1.00 92.44 138 ASN A N 1
ATOM 1140 C CA . ASN A 1 138 ? -4.422 14.139 9.547 1.00 92.44 138 ASN A CA 1
ATOM 1141 C C . ASN A 1 138 ? -4.849 15.610 9.662 1.00 92.44 138 ASN A C 1
ATOM 1143 O O . ASN A 1 138 ? -5.279 16.193 8.667 1.00 92.44 138 ASN A O 1
ATOM 1147 N N . LEU A 1 139 ? -4.694 16.219 10.843 1.00 90.56 139 LEU A N 1
ATOM 1148 C CA . LEU A 1 139 ? -4.996 17.636 11.061 1.00 90.56 139 LEU A CA 1
ATOM 1149 C C . LEU A 1 139 ? -4.155 18.538 10.150 1.00 90.56 139 LEU A C 1
ATOM 1151 O O . LEU A 1 139 ? -4.724 19.346 9.420 1.00 90.56 139 LEU A O 1
ATOM 1155 N N . LYS A 1 140 ? -2.837 18.309 10.077 1.00 88.81 140 LYS A N 1
ATOM 1156 C CA . LYS A 1 140 ? -1.940 19.057 9.176 1.00 88.81 140 LYS A CA 1
ATOM 1157 C C . LYS A 1 140 ? -2.350 18.933 7.706 1.00 88.81 140 LYS A C 1
ATOM 1159 O O . LYS A 1 140 ? -2.353 19.918 6.970 1.00 88.81 140 LYS A O 1
ATOM 1164 N N . ILE A 1 141 ? -2.732 17.731 7.265 1.00 85.88 141 ILE A N 1
ATOM 1165 C CA . ILE A 1 141 ? -3.216 17.505 5.893 1.00 85.88 141 ILE A CA 1
ATOM 1166 C C . ILE A 1 141 ? -4.500 18.308 5.633 1.00 85.88 141 ILE A C 1
ATOM 1168 O O . ILE A 1 141 ? -4.655 18.898 4.561 1.00 85.88 141 ILE A O 1
ATOM 1172 N N . ARG A 1 142 ? -5.430 18.341 6.596 1.00 83.56 142 ARG A N 1
ATOM 1173 C CA . ARG A 1 142 ? -6.688 19.097 6.477 1.00 83.56 142 ARG A CA 1
ATOM 1174 C C . ARG A 1 142 ? -6.440 20.601 6.424 1.00 83.56 142 ARG A C 1
ATOM 1176 O O . ARG A 1 142 ? -7.000 21.259 5.552 1.00 83.56 142 ARG A O 1
ATOM 1183 N N . GLU A 1 143 ? -5.571 21.120 7.284 1.00 83.50 143 GLU A N 1
ATOM 1184 C CA . GLU A 1 143 ? -5.162 22.528 7.281 1.00 83.50 143 GLU A CA 1
ATOM 1185 C C . GLU A 1 143 ? -4.528 22.924 5.942 1.00 83.50 143 GLU A C 1
ATOM 1187 O O . GLU A 1 143 ? -4.941 23.909 5.328 1.00 83.50 143 GLU A O 1
ATOM 1192 N N . GLY A 1 144 ? -3.605 22.108 5.417 1.00 77.44 144 GLY A N 1
ATOM 1193 C CA . GLY A 1 144 ? -2.981 22.349 4.113 1.00 77.44 144 GLY A CA 1
ATOM 1194 C C . GLY A 1 144 ? -3.989 22.401 2.956 1.00 77.44 144 GLY A C 1
ATOM 1195 O O . GLY A 1 144 ? -3.864 23.232 2.052 1.00 77.44 144 GLY A O 1
ATOM 1196 N N . ARG A 1 145 ? -5.041 21.569 2.998 1.00 70.56 145 ARG A N 1
ATOM 1197 C CA . ARG A 1 145 ? -6.134 21.616 2.010 1.00 70.56 145 ARG A CA 1
ATOM 1198 C C . ARG A 1 145 ? -6.950 22.901 2.119 1.00 70.56 145 ARG A C 1
ATOM 1200 O O . ARG A 1 145 ? -7.253 23.494 1.086 1.00 70.56 145 ARG A O 1
ATOM 1207 N N . GLU A 1 146 ? -7.281 23.353 3.323 1.00 63.66 146 GLU A N 1
ATOM 1208 C CA . GLU A 1 146 ? -8.018 24.610 3.519 1.00 63.66 146 GLU A CA 1
ATOM 1209 C C . GLU A 1 146 ? -7.220 25.827 3.027 1.00 63.66 146 GLU A C 1
ATOM 1211 O O . GLU A 1 146 ? -7.769 26.693 2.347 1.00 63.66 146 GLU A O 1
ATOM 1216 N N . VAL A 1 147 ? -5.903 25.853 3.252 1.00 62.62 147 VAL A N 1
ATOM 1217 C CA . VAL A 1 147 ? -5.021 26.899 2.704 1.00 62.62 147 VAL A CA 1
ATOM 1218 C C . VAL A 1 147 ? -4.993 26.863 1.172 1.00 62.62 147 VAL A C 1
ATOM 1220 O O . VAL A 1 147 ? -5.056 27.910 0.530 1.00 62.62 147 VAL A O 1
ATOM 1223 N N . SER A 1 148 ? -4.961 25.673 0.559 1.00 59.97 148 SER A N 1
ATOM 1224 C CA . SER A 1 148 ? -4.978 25.543 -0.906 1.00 59.97 148 SER A CA 1
ATOM 1225 C C . SER A 1 148 ? -6.287 26.021 -1.550 1.00 59.97 148 SER A C 1
ATOM 1227 O O . SER A 1 148 ? -6.246 26.607 -2.629 1.00 59.97 148 SER A O 1
ATOM 1229 N N . LYS A 1 149 ? -7.435 25.841 -0.878 1.00 60.97 149 LYS A N 1
ATOM 1230 C CA . LYS A 1 149 ? -8.746 26.329 -1.346 1.00 60.97 149 LYS A CA 1
ATOM 1231 C C . LYS A 1 149 ? -8.873 27.851 -1.278 1.00 60.97 149 LYS A C 1
ATOM 1233 O O . LYS A 1 149 ? -9.605 28.425 -2.075 1.00 60.97 149 LYS A O 1
ATOM 1238 N N . LYS A 1 150 ? -8.177 28.493 -0.334 1.00 59.31 150 LYS A N 1
ATOM 1239 C CA . LYS A 1 150 ? -8.178 29.954 -0.159 1.00 59.31 150 LYS A CA 1
ATOM 1240 C C . LYS A 1 150 ? -7.282 30.697 -1.154 1.00 59.31 150 LYS A C 1
ATOM 1242 O O . LYS A 1 150 ? -7.342 31.921 -1.200 1.00 59.31 150 LYS A O 1
ATOM 1247 N N . LYS A 1 151 ? -6.459 30.002 -1.951 1.00 49.78 151 LYS A N 1
ATOM 1248 C CA . LYS A 1 151 ? -5.697 30.653 -3.024 1.00 49.78 151 LYS A CA 1
ATOM 1249 C C . LYS A 1 151 ? -6.669 31.088 -4.132 1.00 49.78 151 LYS A C 1
ATOM 1251 O O . LYS A 1 151 ? -7.339 30.219 -4.695 1.00 49.78 151 LYS A O 1
ATOM 1256 N N . PRO A 1 152 ? -6.767 32.390 -4.459 1.00 50.25 152 PRO A N 1
ATOM 1257 C CA . PRO A 1 152 ? -7.650 32.848 -5.522 1.00 50.25 152 PRO A CA 1
ATOM 1258 C C . PRO A 1 152 ? -7.225 32.215 -6.851 1.00 50.25 152 PRO A C 1
ATOM 1260 O O . PRO A 1 152 ? -6.056 32.258 -7.238 1.00 50.25 152 PRO A O 1
ATOM 1263 N N . ARG A 1 153 ? -8.180 31.594 -7.550 1.00 54.78 153 ARG A N 1
ATOM 1264 C CA . ARG A 1 153 ? -7.994 31.165 -8.939 1.00 54.78 153 ARG A CA 1
ATOM 1265 C C . ARG A 1 153 ? -8.015 32.425 -9.807 1.00 54.78 153 ARG A C 1
ATOM 1267 O O . ARG A 1 153 ? -9.084 32.964 -10.040 1.00 54.78 153 ARG A O 1
ATOM 1274 N N . TYR A 1 154 ? -6.835 32.843 -10.264 1.00 52.69 154 TYR A N 1
ATOM 1275 C CA . TYR A 1 154 ? -6.571 33.952 -11.192 1.00 52.69 154 TYR A CA 1
ATOM 1276 C C . TYR A 1 154 ? -6.803 35.374 -10.653 1.00 52.69 154 TYR A C 1
ATOM 1278 O O . TYR A 1 154 ? -7.925 35.850 -10.526 1.00 52.69 154 TYR A O 1
ATOM 1286 N N . SER A 1 155 ? -5.705 36.110 -10.459 1.00 50.75 155 SER A N 1
ATOM 1287 C CA . SER A 1 155 ? -5.691 37.561 -10.645 1.00 50.75 155 SER A CA 1
ATOM 1288 C C . SER A 1 155 ? -5.603 37.832 -12.149 1.00 50.75 155 SER A C 1
ATOM 1290 O O . SER A 1 155 ? -4.527 37.700 -12.737 1.00 50.75 155 SER A O 1
ATOM 1292 N N . HIS A 1 156 ? -6.718 38.175 -12.794 1.00 46.25 156 HIS A N 1
ATOM 1293 C CA . HIS A 1 156 ? -6.657 38.807 -14.109 1.00 46.25 156 HIS A CA 1
ATOM 1294 C C . HIS A 1 156 ? -5.962 40.163 -13.934 1.00 46.25 156 HIS A C 1
ATOM 1296 O O . HIS A 1 156 ? -6.576 41.125 -13.484 1.00 46.25 156 HIS A O 1
ATOM 1302 N N . GLN A 1 157 ? -4.669 40.240 -14.254 1.00 48.41 157 GLN A N 1
ATOM 1303 C CA . GLN A 1 157 ? -4.053 41.520 -14.582 1.00 48.41 157 GLN A CA 1
ATOM 1304 C C . GLN A 1 157 ? -4.619 41.933 -15.939 1.00 48.41 157 GLN A C 1
ATOM 1306 O O . GLN A 1 157 ? -4.136 41.518 -16.989 1.00 48.41 157 GLN A O 1
ATOM 1311 N N . SER A 1 158 ? -5.700 42.706 -15.912 1.00 44.44 158 SER A N 1
ATOM 1312 C CA . SER A 1 158 ? -6.108 43.526 -17.042 1.00 44.44 158 SER A CA 1
ATOM 1313 C C . SER A 1 158 ? -4.993 44.538 -17.293 1.00 44.44 158 SER A C 1
ATOM 1315 O O . SER A 1 158 ? -4.883 45.538 -16.588 1.00 44.44 158 SER A O 1
ATOM 1317 N N . GLN A 1 159 ? -4.131 44.244 -18.265 1.00 46.94 159 GLN A N 1
ATOM 1318 C CA . GLN A 1 159 ? -3.266 45.247 -18.872 1.00 46.94 159 GLN A CA 1
ATOM 1319 C C . GLN A 1 159 ? -4.173 46.199 -19.656 1.00 46.94 159 GLN A C 1
ATOM 1321 O O . GLN A 1 159 ? -4.563 45.920 -20.786 1.00 46.94 159 GLN A O 1
ATOM 1326 N N . SER A 1 160 ? -4.575 47.296 -19.021 1.00 43.72 160 SER A N 1
ATOM 1327 C CA . SER A 1 160 ? -5.113 48.459 -19.716 1.00 43.72 160 SER A CA 1
ATOM 1328 C C . SER A 1 160 ? -3.954 49.141 -20.436 1.00 43.72 160 SER A C 1
ATOM 1330 O O . SER A 1 160 ? -3.157 49.839 -19.813 1.00 43.72 160 SER A O 1
ATOM 1332 N N . ALA A 1 161 ? -3.839 48.877 -21.736 1.00 49.19 161 ALA A N 1
ATOM 1333 C CA . ALA A 1 161 ? -3.070 49.702 -22.650 1.00 49.19 161 ALA A CA 1
ATOM 1334 C C . ALA A 1 161 ? -3.898 50.951 -22.983 1.00 49.19 161 ALA A C 1
ATOM 1336 O O . ALA A 1 161 ? -4.946 50.835 -23.621 1.00 49.19 161 ALA A O 1
ATOM 1337 N N . ALA A 1 162 ? -3.434 52.108 -22.518 1.00 47.72 162 ALA A N 1
ATOM 1338 C CA . ALA A 1 162 ? -3.663 53.428 -23.099 1.00 47.72 162 ALA A CA 1
ATOM 1339 C C . ALA A 1 162 ? -2.580 54.370 -22.563 1.00 47.72 162 ALA A C 1
ATOM 1341 O O . ALA A 1 162 ? -2.434 54.424 -21.320 1.00 47.72 162 ALA A O 1
#

Radius of gyration: 19.54 Å; chains: 1; bounding box: 36×72×44 Å

Secondary structure (DSSP, 8-state):
-HHHHHHHHHHHHHTT-SS---HHIIIIIS---HHHHTTS-SS-HHHHHH-SEE-HHHHHHHHT--HHHHHHHHHH-GGGEEEE-SSTT-SS-EEEEEHHHHHHHHTT--SS--HHHHHHHHHHHH-HHHHHHHHHHHHHHHHHHHHHHTS-S---------

Sequence (162 aa):
MAKQRDFEQITTHQHCRLYPLDGYITMNVCKMSSTQAGRIRDMSLSDLQQQEFVSPEEFAYITGRTYKAAKNIMDRNESLLIKEYATPDATRPKRFIRLQHYWAAIINNKASLTPREHLFINEIRNNKTLYREMMKINLKIREGREVSKKKPRYSHQSQSAA

pLDDT: mean 83.47, std 14.51, range [43.72, 96.81]